Protein AF-Q396L9-F1 (afdb_monomer)

pLDDT: mean 92.44, std 10.92, range [38.22, 98.69]

InterPro domains:
  IPR046294 Protein of unknown function DUF6331 [PF19856] (28-128)

Foldseek 3Di:
DPDDPQPPWQDADPPDTQDQDDPPPAPVVAAEQVVLCVVVVLLQVQQQPQDALVPVQQVSGHNYLVSLCVSCVPPALVRLVVNLVSLVSSLVVLVPDPGQWYDYVRSPDIGRSVSVSVSSVSSSVSSVVSSVVD

Secondary structure (DSSP, 8-state):
--PPTTTTSEEEETTEEE-----TT-GGGPEE-TTTTGGGHHHHHHHB-SS-HHHHGGGGB--SHHHHHHHHTT--HHHHHHHHHHHHHHHHHHHTSS-SEEEETTTTEEEEHHHHHHHHHHHHHHHHHHHHH-

Organism: Burkholderia lata (strain ATCC 17760 / DSM 23089 / LMG 22485 / NCIMB 9086 / R18194 / 383) (NCBI:txid482957)

Solvent-accessible surface area (backbone atoms only — not comparable to full-atom values): 7637 Å² total; per-residue (Å²): 130,89,71,66,82,64,82,74,33,49,60,47,44,100,90,39,68,48,73,51,76,84,73,80,93,40,71,94,59,40,39,79,39,55,80,57,40,57,89,52,40,72,59,57,60,56,27,47,69,76,48,52,26,92,80,46,18,65,72,4,45,47,57,25,64,68,49,47,46,63,61,48,65,87,55,52,63,66,55,44,50,49,51,37,51,48,45,53,50,33,45,52,57,58,65,70,44,92,42,64,26,28,31,30,75,83,43,46,39,75,38,39,40,70,46,50,46,49,52,49,49,49,55,32,54,46,49,52,51,53,52,72,72,110

Sequence (134 aa):
MNGKPHKHDISIGPDRWIEFGDLSGGHAQAAAIDPSLAEVMPLIDVLETHCVAECCGVDAFGFWPDEIEVAVATQDRDALARLVDDLLSVQRSIDALPSEIVVSTRMNHYFRKAVLLELLAHIRTTIDAIRRST

Mean predicted aligned error: 4.16 Å

Nearest PDB structures (foldseek):
  3cir-assembly1_A  TM=3.189E-01  e=2.819E+00  Escherichia coli
  6awf-assembly1_A  TM=2.965E-01  e=2.366E+00  Escherichia coli

Radius of gyration: 14.77 Å; Cα contacts (8 Å, |Δi|>4): 180; chains: 1; bounding box: 36×39×34 Å

Structure (mmCIF, N/CA/C/O backbone):
data_AF-Q396L9-F1
#
_entry.id   AF-Q396L9-F1
#
loop_
_atom_site.group_PDB
_atom_site.id
_atom_site.type_symbol
_atom_site.label_atom_id
_atom_site.label_alt_id
_atom_site.label_comp_id
_atom_site.label_asym_id
_atom_site.label_entity_id
_atom_site.label_seq_id
_atom_site.pdbx_PDB_ins_code
_atom_site.Cartn_x
_atom_site.Cartn_y
_atom_site.Cartn_z
_atom_site.occupancy
_atom_site.B_iso_or_equiv
_atom_site.auth_seq_id
_atom_site.auth_comp_id
_atom_site.auth_asym_id
_atom_site.auth_atom_id
_atom_site.pdbx_PDB_model_num
ATOM 1 N N . MET A 1 1 ? 16.284 -29.174 -0.330 1.00 38.22 1 MET A N 1
ATOM 2 C CA . MET A 1 1 ? 16.258 -27.851 0.325 1.00 38.22 1 MET A CA 1
ATOM 3 C C . MET A 1 1 ? 14.815 -27.592 0.714 1.00 38.22 1 MET A C 1
ATOM 5 O O . MET A 1 1 ? 13.993 -27.465 -0.180 1.00 38.22 1 MET A O 1
ATOM 9 N N . ASN A 1 2 ? 14.489 -27.611 2.008 1.00 44.78 2 ASN A N 1
ATOM 10 C CA . ASN A 1 2 ? 13.151 -27.248 2.481 1.00 44.78 2 ASN A CA 1
ATOM 11 C C . ASN A 1 2 ? 13.048 -25.721 2.424 1.00 44.78 2 ASN A C 1
ATOM 13 O O . ASN A 1 2 ? 13.410 -25.039 3.381 1.00 44.78 2 ASN A O 1
ATOM 17 N N . GLY A 1 3 ? 12.669 -25.183 1.263 1.00 49.56 3 GLY A N 1
ATOM 18 C CA . GLY A 1 3 ? 12.312 -23.774 1.156 1.00 49.56 3 GLY A CA 1
ATOM 19 C C . GLY A 1 3 ? 11.126 -23.518 2.076 1.00 49.56 3 GLY A C 1
ATOM 20 O O . GLY A 1 3 ? 10.150 -24.263 2.026 1.00 49.56 3 GLY A O 1
ATOM 21 N N . LYS A 1 4 ? 11.226 -22.518 2.957 1.00 53.31 4 LYS A N 1
ATOM 22 C CA . LYS A 1 4 ? 10.050 -22.053 3.695 1.00 53.31 4 LYS A CA 1
ATOM 23 C C . LYS A 1 4 ? 8.997 -21.638 2.655 1.00 53.31 4 LYS A C 1
ATOM 25 O O . LYS A 1 4 ? 9.366 -20.875 1.755 1.00 53.31 4 LYS A O 1
ATOM 30 N N . PRO A 1 5 ? 7.749 -22.126 2.742 1.00 61.62 5 PRO A N 1
ATOM 31 C CA . PRO A 1 5 ? 6.675 -21.561 1.938 1.00 61.62 5 PRO A CA 1
ATOM 32 C C . PRO A 1 5 ? 6.622 -20.045 2.195 1.00 61.62 5 PRO A C 1
ATOM 34 O O . PRO A 1 5 ? 6.910 -19.610 3.311 1.00 61.62 5 PRO A O 1
ATOM 37 N N . HIS A 1 6 ? 6.342 -19.256 1.156 1.00 66.50 6 HIS A N 1
ATOM 38 C CA . HIS A 1 6 ? 6.094 -17.809 1.254 1.00 66.50 6 HIS A CA 1
ATOM 39 C C . HIS A 1 6 ? 7.268 -16.912 1.677 1.00 66.50 6 HIS A C 1
ATOM 41 O O . HIS A 1 6 ? 7.057 -15.783 2.098 1.00 66.50 6 HIS A O 1
ATOM 47 N N . LYS A 1 7 ? 8.527 -17.359 1.540 1.00 63.50 7 LYS A N 1
ATOM 48 C CA . LYS A 1 7 ? 9.715 -16.581 1.971 1.00 63.50 7 LYS A CA 1
ATOM 49 C C . LYS A 1 7 ? 9.788 -15.147 1.400 1.00 63.50 7 LYS A C 1
ATOM 51 O O . LYS A 1 7 ? 10.499 -14.323 1.966 1.00 63.50 7 LYS A O 1
ATOM 56 N N . HIS A 1 8 ? 9.119 -14.882 0.283 1.00 73.56 8 HIS A N 1
ATOM 57 C CA . HIS A 1 8 ? 9.139 -13.594 -0.407 1.00 73.56 8 HIS A CA 1
ATOM 58 C C . HIS A 1 8 ? 7.742 -12.997 -0.604 1.00 73.56 8 HIS A C 1
ATOM 60 O O . HIS A 1 8 ? 7.625 -11.985 -1.280 1.00 73.56 8 HIS A O 1
ATOM 66 N N . ASP A 1 9 ? 6.707 -13.629 -0.051 1.00 88.38 9 ASP A N 1
ATOM 67 C CA . ASP A 1 9 ? 5.321 -13.212 -0.246 1.00 88.38 9 ASP A CA 1
ATOM 68 C C . ASP A 1 9 ? 4.903 -12.214 0.834 1.00 88.38 9 ASP A C 1
ATOM 70 O O . ASP A 1 9 ? 5.466 -12.185 1.928 1.00 88.38 9 ASP A O 1
ATOM 74 N N . ILE A 1 10 ? 3.880 -11.414 0.542 1.00 92.25 10 ILE A N 1
ATOM 75 C CA . ILE 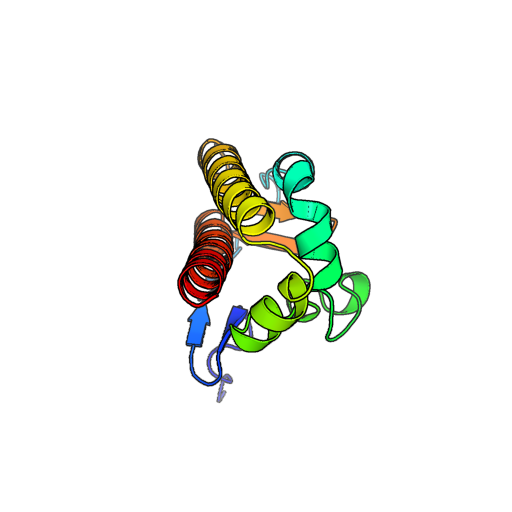A 1 10 ? 3.412 -10.369 1.456 1.00 92.25 10 ILE A CA 1
ATOM 76 C C . ILE A 1 10 ? 2.350 -10.965 2.375 1.00 92.25 10 ILE A C 1
ATOM 78 O O . ILE A 1 10 ? 1.299 -11.409 1.908 1.00 92.25 10 ILE A O 1
ATOM 82 N N . SER A 1 11 ? 2.618 -10.983 3.679 1.00 94.12 11 SER A N 1
ATOM 83 C CA . SER A 1 11 ? 1.664 -11.483 4.668 1.00 94.12 11 SER A CA 1
ATOM 84 C C . SER A 1 11 ? 0.499 -10.507 4.835 1.00 9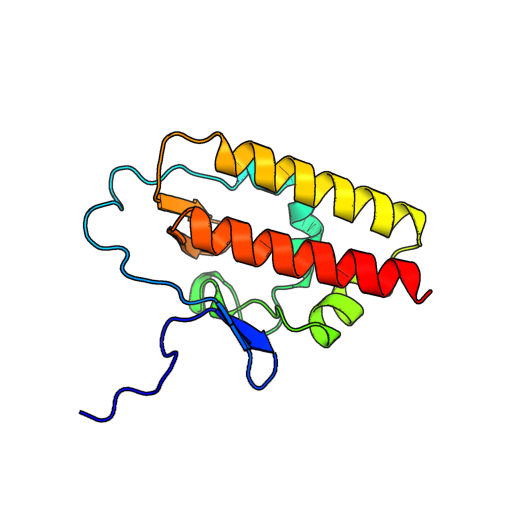4.12 11 SER A C 1
ATOM 86 O O . SER A 1 11 ? 0.705 -9.334 5.129 1.00 94.12 11 SER A O 1
ATOM 88 N N . ILE A 1 12 ? -0.730 -10.998 4.677 1.00 96.00 12 ILE A N 1
ATOM 89 C CA . ILE A 1 12 ? -1.970 -10.210 4.822 1.00 96.00 12 ILE A CA 1
ATOM 90 C C . ILE A 1 12 ? -2.941 -10.840 5.839 1.00 96.00 12 ILE A C 1
ATOM 92 O O . ILE A 1 12 ? -4.143 -10.560 5.846 1.00 96.00 12 ILE A O 1
ATOM 96 N N . GLY A 1 13 ? -2.429 -11.760 6.654 1.00 93.81 13 GLY A N 1
ATOM 97 C CA . GLY A 1 13 ? -3.134 -12.472 7.712 1.00 93.81 13 GLY A CA 1
ATOM 98 C C . GLY A 1 13 ? -2.366 -13.726 8.153 1.00 93.81 13 GLY A C 1
ATOM 99 O O . GLY A 1 13 ? -1.392 -14.108 7.503 1.00 93.81 13 GLY A O 1
ATOM 100 N N . PRO A 1 14 ? -2.834 -14.423 9.205 1.00 88.50 14 PRO A N 1
ATOM 101 C CA . PRO A 1 14 ? -2.120 -15.560 9.799 1.00 88.50 14 PRO A CA 1
ATOM 102 C C . PRO A 1 14 ? -1.850 -16.701 8.808 1.00 88.50 14 PRO A C 1
ATOM 104 O O . PRO A 1 14 ? -0.786 -17.311 8.850 1.00 88.50 14 PRO A O 1
ATOM 107 N N . ASP A 1 15 ? -2.780 -16.932 7.878 1.00 90.25 15 ASP A N 1
ATOM 108 C CA . ASP A 1 15 ? -2.695 -17.978 6.851 1.00 90.25 15 ASP A CA 1
ATOM 109 C C . ASP A 1 15 ? -2.934 -17.419 5.433 1.00 90.25 15 ASP A C 1
ATOM 111 O O . ASP A 1 15 ? -3.360 -18.143 4.531 1.00 90.25 15 ASP A O 1
ATOM 115 N N . ARG A 1 16 ? -2.728 -16.109 5.224 1.00 92.50 16 ARG A N 1
ATOM 116 C CA . ARG A 1 16 ? -2.991 -15.439 3.940 1.00 92.50 16 ARG A CA 1
ATOM 117 C C . ARG A 1 16 ? -1.772 -14.664 3.458 1.00 92.50 16 ARG A C 1
ATOM 119 O O . ARG A 1 16 ? -1.197 -13.874 4.203 1.00 92.50 16 ARG A O 1
ATOM 126 N N . TRP A 1 17 ? -1.447 -14.856 2.185 1.00 93.62 17 TRP A N 1
ATOM 127 C CA . TRP A 1 17 ? -0.267 -14.295 1.539 1.00 93.62 17 TRP A CA 1
ATOM 128 C C . TRP A 1 17 ? -0.618 -13.808 0.134 1.00 93.62 17 TRP A C 1
ATOM 130 O O . TRP A 1 17 ? -1.433 -14.439 -0.540 1.00 93.62 17 TRP A O 1
ATOM 140 N N . ILE A 1 18 ? 0.002 -12.711 -0.298 1.00 93.56 18 ILE A N 1
ATOM 141 C CA . ILE A 1 18 ? 0.026 -12.292 -1.703 1.00 93.56 18 ILE A CA 1
ATOM 142 C C . ILE A 1 18 ? 1.330 -12.798 -2.305 1.00 93.56 18 ILE A C 1
ATOM 144 O O . ILE A 1 18 ? 2.413 -12.392 -1.875 1.00 93.56 18 ILE A O 1
ATOM 148 N N . GLU A 1 19 ? 1.220 -13.684 -3.293 1.00 90.00 19 GLU A N 1
ATOM 149 C CA . GLU A 1 19 ? 2.381 -14.272 -3.955 1.00 90.00 19 GLU A CA 1
ATOM 150 C C . GLU A 1 19 ? 3.135 -13.227 -4.770 1.00 90.00 19 GLU A C 1
ATOM 152 O O . GLU A 1 19 ? 2.600 -12.596 -5.680 1.00 90.00 19 GLU A O 1
ATOM 157 N N . PHE A 1 20 ? 4.416 -13.066 -4.469 1.00 80.81 20 PHE A N 1
ATOM 158 C CA . PHE A 1 20 ? 5.209 -11.981 -5.032 1.00 80.81 20 PHE A CA 1
ATOM 159 C C . PHE A 1 20 ? 5.662 -12.252 -6.477 1.00 80.81 20 PHE A C 1
ATOM 161 O O . PHE A 1 20 ? 5.836 -11.343 -7.297 1.00 80.81 20 PHE A O 1
ATOM 168 N N . GLY A 1 21 ? 5.806 -13.535 -6.816 1.00 77.88 21 GLY A N 1
ATOM 169 C CA . GLY A 1 21 ? 6.291 -13.987 -8.115 1.00 77.88 21 GLY A CA 1
ATOM 170 C C . GLY A 1 21 ? 7.754 -13.609 -8.390 1.00 77.88 21 GLY A C 1
ATOM 171 O O . GLY A 1 21 ? 8.485 -13.130 -7.529 1.00 77.88 21 GLY A O 1
ATOM 172 N N . ASP A 1 22 ? 8.208 -13.865 -9.617 1.00 79.19 22 ASP A N 1
ATOM 173 C CA . ASP A 1 22 ? 9.600 -13.639 -10.029 1.00 79.19 22 ASP A CA 1
ATOM 174 C C . ASP A 1 22 ? 9.824 -12.228 -10.614 1.00 79.19 22 ASP A C 1
ATOM 176 O O . ASP A 1 22 ? 9.220 -11.853 -11.616 1.00 79.19 22 ASP A O 1
ATOM 180 N N . LEU A 1 23 ? 10.735 -11.433 -10.055 1.00 80.94 23 LEU A N 1
ATOM 181 C CA . LEU A 1 23 ? 11.078 -10.110 -10.605 1.00 80.94 23 LEU A CA 1
ATOM 182 C C . LEU A 1 23 ? 12.131 -10.149 -11.733 1.00 80.94 23 LEU A C 1
ATOM 184 O O . LEU A 1 23 ? 12.589 -9.095 -12.188 1.00 80.94 23 LEU A O 1
ATOM 188 N N . SER A 1 24 ? 12.565 -11.330 -12.180 1.00 75.94 24 SER A N 1
ATOM 189 C CA . SER A 1 24 ? 13.646 -11.458 -13.160 1.00 75.94 24 SER A CA 1
ATOM 190 C C . SER A 1 24 ? 13.403 -10.650 -14.449 1.00 75.94 24 SER A C 1
ATOM 192 O O . SER A 1 24 ? 12.325 -10.637 -15.038 1.00 75.94 24 SER A O 1
ATOM 194 N N . GLY A 1 25 ? 14.440 -9.923 -14.883 1.00 68.81 25 GLY A N 1
ATOM 195 C CA . GLY A 1 25 ? 14.497 -9.267 -16.197 1.00 68.81 25 GLY A CA 1
ATOM 196 C C . GLY A 1 25 ? 13.812 -7.900 -16.362 1.00 68.81 25 GLY A C 1
ATOM 197 O O . GLY A 1 25 ? 14.071 -7.257 -17.376 1.00 68.81 25 GLY A O 1
ATOM 198 N N . GLY A 1 26 ? 13.006 -7.408 -15.410 1.00 76.31 26 GLY A N 1
ATOM 199 C CA . GLY A 1 26 ? 12.229 -6.164 -15.605 1.00 76.31 26 GLY A CA 1
ATOM 200 C C . GLY A 1 26 ? 12.693 -4.916 -14.834 1.00 76.31 26 GLY A C 1
ATOM 201 O O . GLY A 1 26 ? 12.161 -3.833 -15.062 1.00 76.31 26 GLY A O 1
ATOM 202 N N . HIS A 1 27 ? 13.690 -5.025 -13.949 1.00 81.19 27 HIS A N 1
ATOM 203 C CA . HIS A 1 27 ? 14.093 -3.927 -13.049 1.00 81.19 27 HIS A CA 1
ATOM 204 C C . HIS A 1 27 ? 14.501 -2.634 -13.776 1.00 81.19 27 HIS A C 1
ATOM 206 O O . HIS A 1 27 ? 14.168 -1.543 -13.325 1.00 81.19 27 HIS A O 1
ATOM 212 N N . ALA A 1 28 ? 15.179 -2.737 -14.925 1.00 82.75 28 ALA A N 1
ATOM 213 C CA . ALA A 1 28 ? 15.624 -1.571 -15.696 1.00 82.75 28 ALA A CA 1
ATOM 214 C C . ALA A 1 28 ? 14.469 -0.755 -16.311 1.00 82.75 28 ALA A C 1
ATOM 216 O O . ALA A 1 28 ? 14.683 0.374 -16.744 1.00 82.75 28 ALA A O 1
ATOM 217 N N . GLN A 1 29 ? 13.263 -1.327 -16.371 1.00 86.75 29 GLN A N 1
ATOM 218 C CA . GLN A 1 29 ? 12.060 -0.697 -16.919 1.00 86.75 29 GLN A CA 1
ATOM 219 C C . GLN A 1 29 ? 11.017 -0.413 -15.829 1.00 86.75 29 GLN A C 1
ATOM 221 O O . GLN A 1 29 ? 9.866 -0.113 -16.147 1.00 86.75 29 GLN A O 1
ATOM 226 N N . ALA A 1 30 ? 11.389 -0.529 -14.551 1.00 94.19 30 ALA A N 1
ATOM 227 C CA . ALA A 1 30 ? 10.460 -0.311 -13.456 1.00 94.19 30 ALA A CA 1
ATOM 228 C C . ALA A 1 30 ? 9.944 1.137 -13.451 1.00 94.19 30 ALA A C 1
ATOM 230 O O . ALA A 1 30 ? 10.728 2.086 -13.514 1.00 94.19 30 ALA A O 1
ATOM 231 N N . ALA A 1 31 ? 8.627 1.310 -13.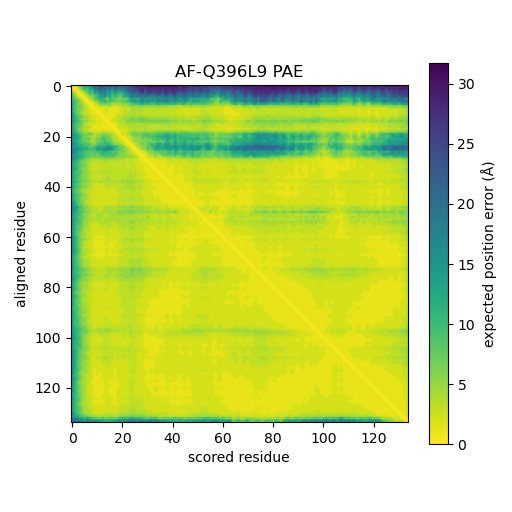363 1.00 96.56 31 ALA A N 1
ATOM 232 C CA . ALA A 1 31 ? 8.023 2.631 -13.239 1.00 96.56 31 ALA A CA 1
ATOM 233 C C . ALA A 1 31 ? 7.994 3.077 -11.769 1.00 96.56 31 ALA A C 1
ATOM 235 O O . ALA A 1 31 ? 7.550 2.331 -10.897 1.00 96.56 31 ALA A O 1
ATOM 236 N N . ALA A 1 32 ? 8.454 4.296 -11.487 1.00 97.25 32 ALA A N 1
ATOM 237 C CA . ALA A 1 32 ? 8.364 4.874 -10.150 1.00 97.25 32 ALA A CA 1
ATOM 238 C C . ALA A 1 32 ? 6.909 5.243 -9.822 1.00 97.25 32 ALA A C 1
ATOM 240 O O . ALA A 1 32 ? 6.247 5.906 -10.621 1.00 97.25 32 ALA A O 1
ATOM 241 N N . ILE A 1 33 ? 6.430 4.832 -8.648 1.00 97.69 33 ILE A N 1
ATOM 242 C CA . ILE A 1 33 ? 5.017 4.979 -8.251 1.00 97.69 33 ILE A CA 1
ATOM 243 C C . ILE A 1 33 ? 4.787 5.878 -7.040 1.00 97.69 33 ILE A C 1
ATOM 245 O O . ILE A 1 33 ? 3.638 6.193 -6.757 1.00 97.69 33 ILE A O 1
ATOM 249 N N . ASP A 1 34 ? 5.833 6.343 -6.352 1.00 97.56 34 ASP A N 1
ATOM 250 C CA . ASP A 1 34 ? 5.665 7.235 -5.194 1.00 97.56 34 ASP A CA 1
ATOM 251 C C . ASP A 1 34 ? 4.795 8.475 -5.493 1.00 97.56 34 ASP A C 1
ATOM 253 O O . ASP A 1 34 ? 3.972 8.823 -4.646 1.00 97.56 34 ASP A O 1
ATOM 257 N N . PRO A 1 35 ? 4.861 9.106 -6.691 1.00 96.69 35 PRO A N 1
ATOM 258 C CA . PRO A 1 35 ? 3.932 10.181 -7.043 1.00 96.69 35 PRO A CA 1
ATOM 259 C C . PRO A 1 35 ? 2.463 9.738 -7.085 1.00 96.69 35 PRO A C 1
ATOM 261 O O . PRO A 1 35 ? 1.589 10.499 -6.682 1.00 96.69 35 PRO A O 1
ATOM 264 N N . SER A 1 36 ? 2.184 8.514 -7.543 1.00 97.25 36 SER A N 1
ATOM 265 C CA . SER A 1 36 ? 0.830 7.947 -7.553 1.00 97.25 36 SER A CA 1
ATOM 266 C C . SER A 1 36 ? 0.338 7.606 -6.148 1.00 97.25 36 SER A C 1
ATOM 268 O O . SER A 1 36 ? -0.864 7.576 -5.934 1.00 97.25 36 SER A O 1
ATOM 270 N N . LEU A 1 37 ? 1.239 7.362 -5.192 1.00 97.19 37 LEU A N 1
ATOM 271 C CA . LEU A 1 37 ? 0.899 7.048 -3.801 1.00 97.19 37 LEU A CA 1
ATOM 272 C C . LEU A 1 37 ? 0.657 8.298 -2.939 1.00 97.19 37 LEU A C 1
ATOM 274 O O . LEU A 1 37 ? 0.274 8.160 -1.782 1.00 97.19 37 LEU A O 1
ATOM 278 N N . ALA A 1 38 ? 0.878 9.507 -3.465 1.00 96.00 38 ALA A N 1
ATOM 279 C CA . ALA A 1 38 ? 0.911 10.739 -2.673 1.00 96.00 38 ALA A CA 1
ATOM 280 C C . ALA A 1 38 ? -0.345 10.965 -1.810 1.00 96.00 38 ALA A C 1
ATOM 282 O O . ALA A 1 38 ? -0.225 11.362 -0.653 1.00 96.00 38 ALA A O 1
ATOM 283 N N . GLU A 1 39 ? -1.532 10.675 -2.346 1.00 94.19 39 GLU A N 1
ATOM 284 C CA . GLU A 1 39 ? -2.815 10.872 -1.649 1.00 94.19 39 GLU A CA 1
ATOM 285 C C . GLU A 1 39 ? -3.023 9.878 -0.495 1.00 94.19 39 GLU A C 1
ATOM 287 O O . GLU A 1 39 ? -3.670 10.205 0.496 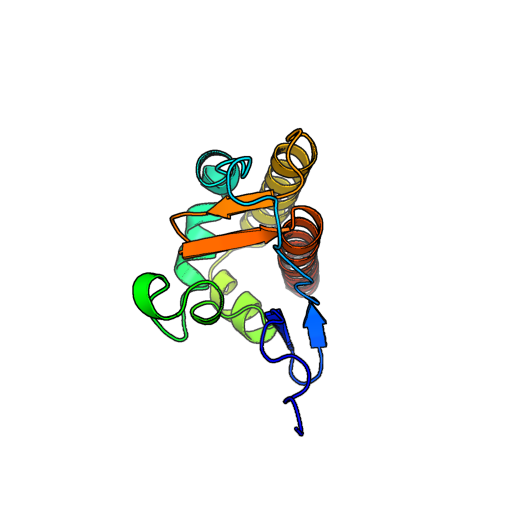1.00 94.19 39 GLU A O 1
ATOM 292 N N . VAL A 1 40 ? -2.415 8.691 -0.577 1.00 97.62 40 VAL A N 1
ATOM 293 C CA . VAL A 1 40 ? -2.526 7.628 0.437 1.00 97.62 40 VAL A CA 1
ATOM 294 C C . VAL A 1 40 ? -1.259 7.483 1.285 1.00 97.62 40 VAL A C 1
ATOM 296 O O . VAL A 1 40 ? -1.186 6.604 2.142 1.00 97.62 40 VAL A O 1
ATOM 299 N N . MET A 1 41 ? -0.264 8.352 1.089 1.00 97.19 41 MET A N 1
ATOM 300 C CA . MET A 1 41 ? 1.015 8.288 1.798 1.00 97.19 41 MET A CA 1
ATOM 301 C C . MET A 1 41 ? 0.869 8.344 3.328 1.00 97.19 41 MET A C 1
ATOM 303 O O . MET A 1 41 ? 1.520 7.543 3.993 1.00 97.19 41 MET A O 1
ATOM 307 N N . PRO A 1 42 ? -0.024 9.174 3.911 1.00 97.50 42 PRO A N 1
ATOM 308 C CA . PRO A 1 42 ? -0.230 9.169 5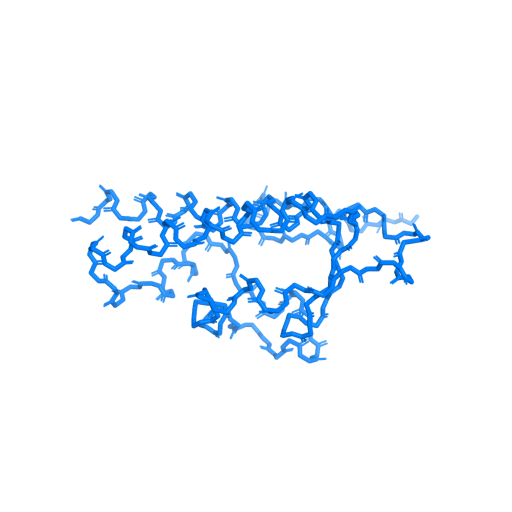.359 1.00 97.50 42 PRO A CA 1
ATOM 309 C C . PRO A 1 42 ? -0.684 7.812 5.909 1.00 97.50 42 PRO A C 1
ATOM 311 O O . PRO A 1 42 ? -0.304 7.447 7.016 1.00 97.50 42 PRO A O 1
ATOM 314 N N . LEU A 1 43 ? -1.471 7.044 5.144 1.00 98.12 43 LEU A N 1
ATOM 315 C CA . LEU A 1 43 ? -1.836 5.679 5.526 1.00 98.12 43 LEU A CA 1
ATOM 316 C C . LEU A 1 43 ? -0.610 4.763 5.471 1.00 98.12 43 LEU A C 1
ATOM 318 O O . LEU A 1 43 ? -0.366 4.024 6.418 1.00 98.12 43 LEU A O 1
ATOM 322 N N . ILE A 1 44 ? 0.165 4.824 4.383 1.00 97.50 44 ILE A N 1
ATOM 323 C CA . ILE A 1 44 ? 1.387 4.020 4.217 1.00 97.50 44 ILE A CA 1
ATOM 324 C C . ILE A 1 44 ? 2.359 4.272 5.375 1.00 97.50 44 ILE A C 1
ATOM 326 O O . ILE A 1 44 ? 2.919 3.320 5.912 1.00 97.50 44 ILE A O 1
ATOM 330 N N . ASP A 1 45 ? 2.509 5.527 5.802 1.00 97.19 45 ASP A N 1
ATOM 331 C CA . ASP A 1 45 ? 3.373 5.901 6.923 1.00 97.19 45 ASP A CA 1
ATOM 332 C C . ASP A 1 45 ? 2.935 5.274 8.248 1.00 97.19 45 ASP A C 1
ATOM 334 O O . ASP A 1 45 ? 3.776 4.813 9.015 1.00 97.19 45 ASP A O 1
ATOM 338 N N . VAL A 1 46 ? 1.628 5.219 8.517 1.00 97.50 46 VAL A N 1
ATOM 339 C CA . VAL A 1 46 ? 1.101 4.608 9.748 1.00 97.50 46 VAL A CA 1
ATOM 340 C C . VAL A 1 46 ? 1.198 3.080 9.714 1.00 97.50 46 VAL A C 1
ATOM 342 O O . VAL A 1 46 ? 1.326 2.460 10.768 1.00 97.50 46 VAL A O 1
ATOM 345 N N . LEU A 1 47 ? 1.169 2.467 8.527 1.00 98.00 47 LEU A N 1
ATOM 346 C CA . LEU A 1 47 ? 1.309 1.016 8.373 1.00 98.00 47 LEU A CA 1
ATOM 347 C C . LEU A 1 47 ? 2.753 0.527 8.571 1.00 98.00 47 LEU A C 1
ATOM 349 O O . LEU A 1 47 ? 2.949 -0.670 8.729 1.00 98.00 47 LEU A O 1
ATOM 353 N N . GLU A 1 48 ? 3.766 1.398 8.595 1.00 97.81 48 GLU A N 1
ATOM 354 C CA . GLU A 1 48 ? 5.154 1.021 8.903 1.00 97.81 48 GLU A CA 1
ATOM 355 C C . GLU A 1 48 ? 5.343 0.779 10.414 1.00 97.81 48 GLU A C 1
ATOM 357 O O . GLU A 1 48 ? 5.729 1.670 11.173 1.00 97.81 48 GLU A O 1
ATOM 362 N N . THR A 1 49 ? 5.036 -0.436 10.872 1.00 95.06 49 THR A N 1
ATOM 363 C CA . THR A 1 49 ? 4.921 -0.770 12.304 1.00 95.06 49 THR A CA 1
ATOM 364 C C . THR A 1 49 ? 5.960 -1.773 12.807 1.00 95.06 49 THR A C 1
ATOM 366 O O . THR A 1 49 ? 6.229 -1.824 14.009 1.00 95.06 49 THR A O 1
ATOM 369 N N . HIS A 1 50 ? 6.555 -2.583 11.929 1.00 91.75 50 HIS A N 1
ATOM 370 C CA . HIS A 1 50 ? 7.397 -3.717 12.335 1.00 91.75 50 HIS A CA 1
ATOM 371 C C . HIS A 1 50 ? 8.894 -3.410 12.351 1.00 91.75 50 HIS A C 1
ATOM 373 O O . HIS A 1 50 ? 9.662 -4.039 13.082 1.00 91.75 50 HIS A O 1
ATOM 379 N N . CYS A 1 51 ? 9.324 -2.481 11.505 1.00 93.69 51 CYS A N 1
ATOM 380 C CA . CYS A 1 51 ? 10.719 -2.136 11.249 1.00 93.69 51 CYS A CA 1
ATOM 381 C C . CYS A 1 51 ? 10.757 -0.755 10.572 1.00 93.69 51 CYS A C 1
ATOM 383 O O . CYS A 1 51 ? 9.736 -0.083 10.489 1.00 93.69 51 CYS A O 1
ATOM 385 N N . VAL A 1 52 ? 11.921 -0.346 10.064 1.00 93.31 52 VAL A N 1
ATOM 386 C CA . VAL A 1 52 ? 12.015 0.735 9.077 1.00 93.31 52 VAL A CA 1
ATOM 387 C C . VAL A 1 52 ? 12.133 0.153 7.667 1.00 93.31 52 VAL A C 1
ATOM 389 O O . VAL A 1 52 ? 12.899 -0.792 7.450 1.00 93.31 52 VAL A O 1
ATOM 392 N N . ALA A 1 53 ? 11.421 0.714 6.692 1.00 94.19 53 ALA A N 1
ATOM 393 C CA . ALA A 1 53 ? 11.390 0.268 5.300 1.00 94.19 53 ALA A CA 1
ATOM 394 C C . ALA A 1 53 ? 12.784 0.308 4.658 1.00 94.19 53 ALA A C 1
ATOM 396 O O . ALA A 1 53 ? 13.130 -0.554 3.855 1.00 94.19 53 ALA A O 1
ATOM 397 N N . GLU A 1 54 ? 13.647 1.236 5.071 1.00 93.38 54 GLU A N 1
ATOM 398 C CA . GLU A 1 54 ? 15.052 1.265 4.640 1.00 93.38 54 GLU A CA 1
ATOM 399 C C . GLU A 1 54 ? 15.792 -0.052 4.955 1.00 93.38 54 GLU A C 1
ATOM 401 O O . GLU A 1 54 ? 16.631 -0.498 4.175 1.00 93.38 54 GLU A O 1
ATOM 406 N N . CYS A 1 55 ? 15.447 -0.707 6.069 1.00 94.12 55 CYS A N 1
ATOM 407 C CA . CYS A 1 55 ? 16.062 -1.955 6.518 1.00 94.12 55 CYS A CA 1
ATOM 408 C C . CYS A 1 55 ? 15.305 -3.194 6.018 1.00 94.12 55 CYS A C 1
ATOM 410 O O . CYS A 1 55 ? 15.922 -4.149 5.546 1.00 94.12 55 CYS A O 1
ATOM 412 N N . CYS A 1 56 ? 13.974 -3.178 6.126 1.00 92.88 56 CYS A N 1
ATOM 413 C CA . CYS A 1 56 ? 13.132 -4.359 5.925 1.00 92.88 56 CYS A CA 1
ATOM 414 C C . CYS A 1 56 ? 12.275 -4.305 4.645 1.00 92.88 56 CYS A C 1
ATOM 416 O O . CYS A 1 56 ? 11.586 -5.268 4.326 1.00 92.88 56 CYS A O 1
ATOM 418 N N . GLY A 1 57 ? 12.315 -3.210 3.883 1.00 94.00 57 GLY A N 1
ATOM 419 C CA . GLY A 1 57 ? 11.496 -3.040 2.683 1.00 94.00 57 GLY A CA 1
ATOM 420 C C . GLY A 1 57 ? 10.005 -3.156 2.987 1.00 94.00 57 GLY A C 1
ATOM 421 O O . GLY A 1 57 ? 9.519 -2.620 3.983 1.00 94.00 57 GLY A O 1
ATOM 422 N N . VAL A 1 58 ? 9.292 -3.910 2.148 1.00 93.31 58 VAL A N 1
ATOM 423 C CA . VAL A 1 58 ? 7.859 -4.190 2.318 1.00 93.31 58 VAL A CA 1
ATOM 424 C C . VAL A 1 58 ? 7.539 -4.948 3.616 1.00 93.31 58 VAL A C 1
ATOM 426 O O . VAL A 1 58 ? 6.450 -4.775 4.153 1.00 93.31 58 VAL A O 1
ATOM 429 N N . ASP A 1 59 ? 8.491 -5.701 4.180 1.00 92.69 59 ASP A N 1
ATOM 430 C CA . ASP A 1 59 ? 8.300 -6.438 5.440 1.00 92.69 59 ASP A CA 1
ATOM 431 C C . ASP A 1 59 ? 8.268 -5.511 6.674 1.00 92.69 59 ASP A C 1
ATOM 433 O O . ASP A 1 59 ? 8.006 -5.960 7.789 1.00 92.69 59 ASP A O 1
ATOM 437 N N . ALA A 1 60 ? 8.552 -4.211 6.509 1.00 95.94 60 ALA A N 1
ATOM 438 C CA . ALA A 1 60 ? 8.403 -3.224 7.579 1.00 95.94 60 ALA A CA 1
ATOM 439 C C . ALA A 1 60 ? 6.938 -2.868 7.880 1.00 95.94 60 ALA A C 1
ATOM 441 O O . ALA A 1 60 ? 6.665 -2.282 8.930 1.00 95.94 60 ALA A O 1
ATOM 442 N N . PHE A 1 61 ? 6.020 -3.192 6.968 1.00 97.44 61 PHE A N 1
ATOM 443 C CA . PHE A 1 61 ? 4.641 -2.728 7.005 1.00 97.44 61 PHE A CA 1
ATOM 444 C C . PHE A 1 61 ? 3.680 -3.822 7.483 1.00 97.44 61 PHE A C 1
ATOM 446 O O . PHE A 1 61 ? 3.780 -4.972 7.055 1.00 97.44 61 PHE A O 1
ATOM 453 N N . GLY A 1 62 ? 2.729 -3.444 8.335 1.00 97.12 62 GLY A N 1
ATOM 454 C CA . GLY A 1 62 ? 1.638 -4.300 8.785 1.00 97.12 62 GLY A CA 1
ATOM 455 C C . GLY A 1 62 ? 0.460 -4.232 7.819 1.00 97.12 62 GLY A C 1
ATOM 456 O O . GLY A 1 62 ? -0.159 -3.182 7.655 1.00 97.12 62 GLY A O 1
ATOM 457 N N . PHE A 1 63 ? 0.147 -5.342 7.151 1.00 97.75 63 PHE A N 1
ATOM 458 C CA . PHE A 1 63 ? -0.964 -5.427 6.192 1.00 97.75 63 PHE A CA 1
ATOM 459 C C . PHE A 1 63 ? -2.098 -6.330 6.669 1.00 97.75 63 PHE A C 1
ATOM 461 O O . PHE A 1 63 ? -3.005 -6.652 5.893 1.00 97.75 63 PHE A O 1
ATOM 468 N N . TRP A 1 64 ? -2.070 -6.779 7.921 1.00 98.06 64 TRP A N 1
ATOM 469 C CA . TRP A 1 64 ? -3.139 -7.612 8.447 1.00 98.06 64 TRP A CA 1
ATOM 470 C C . TRP A 1 64 ? -4.376 -6.763 8.775 1.00 98.06 64 TRP A C 1
ATOM 472 O O . TRP A 1 64 ? -4.258 -5.562 9.023 1.00 98.06 64 TRP A O 1
ATOM 482 N N . PRO A 1 65 ? -5.590 -7.343 8.752 1.00 98.06 65 PRO A N 1
ATOM 483 C CA . PRO A 1 65 ? -6.807 -6.571 8.977 1.00 98.06 65 PRO A CA 1
ATOM 484 C C . PRO A 1 65 ? -6.861 -5.815 10.308 1.00 98.06 65 PRO A C 1
ATOM 486 O O . PRO A 1 65 ? -7.333 -4.684 10.331 1.00 98.06 65 PRO A O 1
ATOM 489 N N . ASP A 1 66 ? -6.364 -6.414 11.387 1.00 97.88 66 ASP A N 1
ATOM 490 C CA . ASP A 1 66 ? -6.282 -5.808 12.719 1.00 97.88 66 ASP A CA 1
ATOM 491 C C . ASP A 1 66 ? -5.265 -4.660 12.774 1.00 97.88 66 ASP A C 1
ATOM 493 O O . ASP A 1 66 ? -5.510 -3.635 13.407 1.00 97.88 66 ASP A O 1
ATOM 497 N N . GLU A 1 67 ? -4.155 -4.777 12.052 1.00 98.12 67 GLU A N 1
ATOM 498 C CA . GLU A 1 67 ? -3.158 -3.707 11.942 1.00 98.12 67 GLU A CA 1
ATOM 499 C C . GLU A 1 67 ? -3.683 -2.525 11.125 1.00 98.12 67 GLU A C 1
ATOM 501 O O . GLU A 1 67 ? -3.516 -1.368 11.515 1.00 98.12 67 GLU A O 1
ATOM 506 N N . ILE A 1 68 ? -4.387 -2.814 10.027 1.00 98.44 68 ILE A N 1
ATOM 507 C CA . ILE A 1 68 ? -5.077 -1.804 9.220 1.00 98.44 68 ILE A CA 1
ATOM 508 C C . ILE A 1 68 ? -6.171 -1.123 10.050 1.00 98.44 68 ILE A C 1
ATOM 510 O O . ILE A 1 68 ? -6.314 0.096 9.980 1.00 98.44 68 ILE A O 1
ATOM 514 N N . GLU A 1 69 ? -6.923 -1.877 10.856 1.00 98.06 69 GLU A N 1
ATOM 515 C CA . GLU A 1 69 ? -7.929 -1.331 11.770 1.00 98.06 69 GLU A CA 1
ATOM 516 C C . GLU A 1 69 ? -7.307 -0.360 12.775 1.00 98.06 69 GLU A C 1
ATOM 518 O O . GLU A 1 69 ? -7.791 0.764 12.915 1.00 98.06 69 GLU A O 1
ATOM 523 N N . VAL A 1 70 ? -6.191 -0.738 13.406 1.00 97.94 70 VAL A N 1
ATOM 524 C CA . VAL A 1 70 ? -5.438 0.149 14.307 1.00 97.94 70 VAL A CA 1
ATOM 525 C C . VAL A 1 70 ? -4.957 1.405 13.575 1.00 97.94 70 VAL A C 1
ATOM 527 O O . VAL A 1 70 ? -5.101 2.508 14.109 1.00 97.94 70 VAL A O 1
ATOM 530 N N . ALA A 1 71 ? -4.444 1.266 12.349 1.00 98.00 71 ALA A N 1
ATOM 531 C CA . ALA A 1 71 ? -3.938 2.386 11.556 1.00 98.00 71 ALA A CA 1
ATOM 532 C C . ALA A 1 71 ? -5.016 3.435 11.238 1.00 98.00 71 ALA A C 1
ATOM 534 O O . ALA A 1 71 ? -4.718 4.629 11.155 1.00 98.00 71 ALA A O 1
ATOM 535 N N . VAL A 1 72 ? -6.275 3.013 11.092 1.00 98.00 72 VAL A N 1
ATOM 536 C CA . VAL A 1 72 ? -7.395 3.903 10.750 1.00 98.00 72 VAL A CA 1
ATOM 537 C C . VAL A 1 72 ? -8.355 4.173 11.913 1.00 98.00 72 VAL A C 1
ATOM 539 O O . VAL A 1 72 ? -9.356 4.860 11.722 1.00 98.00 72 VAL A O 1
ATOM 542 N N . ALA A 1 73 ? -8.052 3.705 13.128 1.00 96.56 73 ALA A N 1
ATOM 543 C CA . ALA A 1 73 ? -8.963 3.736 14.280 1.00 96.56 73 ALA A CA 1
ATOM 544 C C . ALA A 1 73 ? -9.432 5.144 14.699 1.00 96.56 73 ALA A C 1
ATOM 546 O O . ALA A 1 73 ? -10.464 5.291 15.351 1.00 96.56 73 ALA A O 1
ATOM 547 N N . THR A 1 74 ? -8.675 6.189 14.3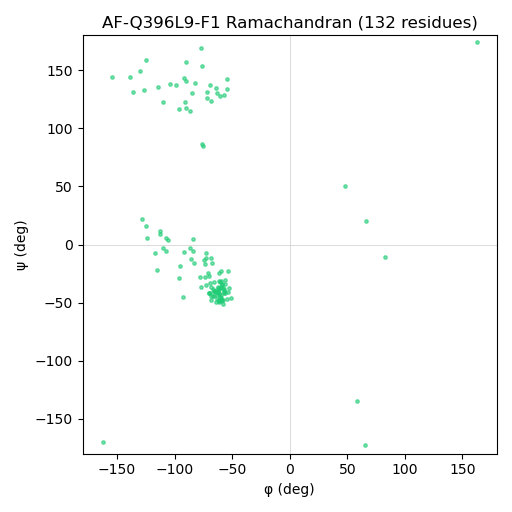51 1.00 95.19 74 THR A N 1
ATOM 548 C CA . THR A 1 74 ? -9.005 7.590 14.669 1.00 95.19 74 THR A CA 1
ATOM 549 C C . THR A 1 74 ? -9.806 8.296 13.574 1.00 95.19 74 THR A C 1
ATOM 551 O O . THR A 1 74 ? -10.229 9.435 13.771 1.00 95.19 74 THR A O 1
ATOM 554 N N . GLN A 1 75 ? -10.000 7.651 12.422 1.00 96.69 75 GLN A N 1
ATOM 555 C CA . GLN A 1 75 ? -10.701 8.225 11.279 1.00 96.69 75 GLN A CA 1
ATOM 556 C C . GLN A 1 75 ? -12.215 8.077 11.443 1.00 96.69 75 GLN A C 1
ATOM 558 O O . GLN A 1 75 ? -12.718 7.030 11.852 1.00 96.69 75 GLN A O 1
ATOM 563 N N . ASP A 1 76 ? -12.959 9.120 11.079 1.00 97.12 76 ASP A N 1
ATOM 564 C CA . ASP A 1 76 ? -14.412 9.029 10.974 1.00 97.12 76 ASP A CA 1
ATOM 565 C C . ASP A 1 76 ? -14.848 8.312 9.684 1.00 97.12 76 ASP A C 1
ATOM 567 O O . ASP A 1 76 ? -14.067 8.061 8.762 1.00 97.12 76 ASP A O 1
ATOM 571 N N . ARG A 1 77 ? -16.137 7.981 9.603 1.00 96.62 77 ARG A N 1
ATOM 572 C CA . ARG A 1 77 ? -16.703 7.221 8.483 1.00 96.62 77 ARG A CA 1
ATOM 573 C C . ARG A 1 77 ? -16.545 7.915 7.123 1.00 96.62 77 ARG A C 1
ATOM 575 O O . ARG A 1 77 ? -16.394 7.221 6.115 1.00 96.62 77 ARG A O 1
ATOM 582 N N . ASP A 1 78 ? -16.574 9.245 7.084 1.00 97.56 78 ASP A N 1
ATOM 583 C CA . ASP A 1 78 ? -16.426 10.014 5.846 1.00 97.56 78 ASP A CA 1
ATOM 584 C C . ASP A 1 78 ? -14.960 10.058 5.401 1.00 97.56 78 ASP A C 1
ATOM 586 O O . ASP A 1 78 ? -14.671 9.970 4.207 1.00 97.56 78 ASP A O 1
ATOM 590 N N . ALA A 1 79 ? -14.022 10.148 6.347 1.00 97.75 79 ALA A N 1
ATOM 591 C CA . ALA A 1 79 ? -12.593 10.022 6.089 1.00 97.75 79 ALA A CA 1
ATOM 592 C C . ALA A 1 79 ? -12.240 8.627 5.560 1.00 97.75 79 ALA A C 1
ATOM 594 O O . ALA A 1 79 ? -11.546 8.523 4.551 1.00 97.75 79 ALA A O 1
ATOM 595 N N . LEU A 1 80 ? -12.798 7.565 6.153 1.00 98.31 80 LEU A N 1
ATOM 596 C CA . LEU A 1 80 ? -12.642 6.200 5.641 1.00 98.31 80 LEU A CA 1
ATOM 597 C C . LEU A 1 80 ? -13.227 6.042 4.229 1.00 98.31 80 LEU A C 1
ATOM 599 O O . LEU A 1 80 ? -12.650 5.340 3.404 1.00 98.31 80 LEU A O 1
ATOM 603 N N . ALA A 1 81 ? -14.365 6.683 3.932 1.00 98.31 81 ALA A N 1
ATOM 604 C CA . ALA A 1 81 ? -14.953 6.649 2.592 1.00 98.31 81 ALA A CA 1
ATOM 605 C C . ALA A 1 81 ? -14.030 7.301 1.551 1.00 98.31 81 ALA A C 1
ATOM 607 O O . ALA A 1 81 ? -13.769 6.694 0.515 1.00 98.31 81 ALA A O 1
ATOM 608 N N . ARG A 1 82 ? -13.486 8.487 1.857 1.00 98.38 82 ARG A N 1
ATOM 609 C CA . ARG A 1 82 ? -12.512 9.169 0.988 1.00 98.38 82 ARG A CA 1
ATOM 610 C C . ARG A 1 82 ? -11.263 8.323 0.771 1.00 98.38 82 ARG A C 1
ATOM 612 O O . ARG A 1 82 ? -10.877 8.113 -0.366 1.00 98.38 82 ARG A O 1
ATOM 619 N N . LEU A 1 83 ? -10.714 7.739 1.835 1.00 98.38 83 LEU A N 1
ATOM 620 C CA . LEU A 1 83 ? -9.529 6.887 1.741 1.00 98.38 83 LEU A CA 1
ATOM 621 C C . LEU A 1 83 ? -9.747 5.662 0.835 1.00 98.38 83 LEU A C 1
ATOM 623 O O . LEU A 1 83 ? -8.846 5.259 0.102 1.00 98.38 83 LEU A O 1
ATOM 627 N N . VAL A 1 84 ? -10.949 5.074 0.846 1.00 98.62 84 VAL A N 1
ATOM 628 C CA . VAL A 1 84 ? -11.322 3.986 -0.075 1.00 98.62 84 VAL A CA 1
ATOM 629 C C . VAL A 1 84 ? -11.342 4.459 -1.533 1.00 98.62 84 VAL A C 1
ATOM 631 O O . VAL A 1 84 ? -10.889 3.720 -2.414 1.00 98.62 84 VAL A O 1
ATOM 634 N N . ASP A 1 85 ? -11.857 5.662 -1.790 1.00 98.56 85 ASP A N 1
ATOM 635 C CA . ASP A 1 85 ? -11.889 6.264 -3.125 1.00 98.56 85 ASP A CA 1
ATOM 636 C C . ASP A 1 85 ? -10.479 6.643 -3.608 1.00 98.56 85 ASP A C 1
ATOM 638 O O . ASP A 1 85 ? -10.126 6.340 -4.752 1.00 98.56 85 ASP A O 1
ATOM 642 N N . ASP A 1 86 ? -9.647 7.203 -2.728 1.00 98.62 86 ASP A N 1
ATOM 643 C CA . ASP A 1 86 ? -8.251 7.553 -3.003 1.00 98.62 86 ASP A CA 1
ATOM 644 C C . ASP A 1 86 ? -7.451 6.291 -3.353 1.00 98.62 86 ASP A C 1
ATOM 646 O O . ASP A 1 86 ? -6.825 6.224 -4.409 1.00 98.62 86 ASP A O 1
ATOM 650 N N . LEU A 1 87 ? -7.562 5.218 -2.558 1.00 98.69 87 LEU A N 1
ATOM 651 C CA . LEU A 1 87 ? -6.931 3.927 -2.867 1.00 98.69 87 LEU A CA 1
ATOM 652 C C . LEU A 1 87 ? -7.366 3.380 -4.233 1.00 98.69 87 LEU A C 1
ATOM 654 O O . LEU A 1 87 ? -6.540 2.860 -4.983 1.00 98.69 87 LEU A O 1
ATOM 658 N N . LEU A 1 88 ? -8.644 3.520 -4.598 1.00 98.50 88 LEU A N 1
ATOM 659 C CA . LEU A 1 88 ? -9.125 3.116 -5.921 1.00 98.50 88 LEU A CA 1
ATOM 660 C C . LEU A 1 88 ? -8.541 3.990 -7.044 1.00 98.50 88 LEU A C 1
ATOM 662 O O . LEU A 1 88 ? -8.236 3.475 -8.123 1.00 98.50 88 LEU A O 1
ATOM 666 N N . SER A 1 89 ? -8.387 5.294 -6.808 1.00 98.44 89 SER A N 1
ATOM 667 C CA . SER A 1 89 ? -7.731 6.229 -7.729 1.00 98.44 89 SER A CA 1
ATOM 668 C C . SER A 1 89 ? -6.267 5.842 -7.956 1.00 98.44 89 SER A C 1
ATOM 670 O O . SER A 1 89 ? -5.839 5.673 -9.102 1.00 98.44 89 SER A O 1
ATOM 672 N N . VAL A 1 90 ? -5.531 5.573 -6.873 1.00 98.50 90 VAL A N 1
ATOM 673 C CA . VAL A 1 90 ? -4.143 5.093 -6.904 1.00 98.50 90 VAL A CA 1
ATOM 674 C C . VAL A 1 90 ? -4.025 3.785 -7.685 1.00 98.50 90 VAL A C 1
ATOM 676 O O . VAL A 1 90 ? -3.183 3.684 -8.579 1.00 98.50 90 VAL A O 1
ATOM 679 N N . GLN A 1 91 ? -4.901 2.808 -7.419 1.00 98.50 91 GLN A N 1
ATOM 680 C CA . GLN A 1 91 ? -4.934 1.548 -8.166 1.00 98.50 91 GLN A CA 1
ATOM 681 C C . GLN A 1 91 ? -5.070 1.790 -9.677 1.00 98.50 91 GLN A C 1
ATOM 683 O O . GLN A 1 91 ? -4.312 1.223 -10.459 1.00 98.50 91 GLN A O 1
ATOM 688 N N . ARG A 1 92 ? -5.994 2.661 -10.103 1.00 98.31 92 ARG A N 1
ATOM 689 C CA . ARG A 1 92 ? -6.193 2.983 -11.528 1.00 98.31 92 ARG A CA 1
ATOM 690 C C . ARG A 1 92 ? -4.993 3.704 -12.141 1.00 98.31 92 ARG A C 1
ATOM 692 O O . ARG A 1 92 ? -4.634 3.417 -13.279 1.00 98.31 92 AR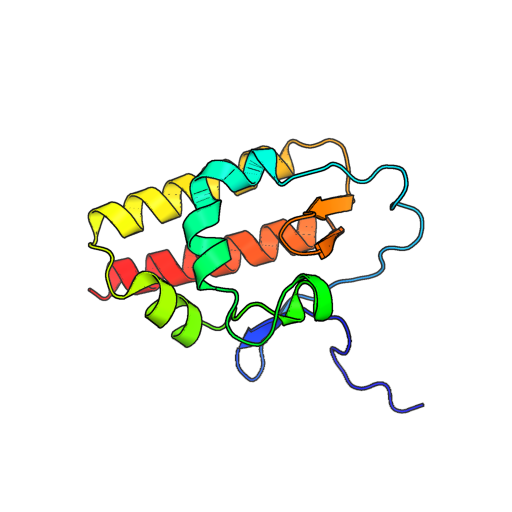G A O 1
ATOM 699 N N . SER A 1 93 ? -4.385 4.630 -11.399 1.00 98.19 93 SER A N 1
ATOM 700 C CA . SER A 1 93 ? -3.190 5.363 -11.831 1.00 98.19 93 SER A CA 1
ATOM 701 C C . SER A 1 93 ? -2.017 4.414 -12.091 1.00 98.19 93 SER A C 1
ATOM 703 O O . SER A 1 93 ? -1.366 4.502 -13.129 1.00 98.19 93 SER A O 1
ATOM 705 N N . ILE A 1 94 ? -1.796 3.458 -11.185 1.00 97.94 94 ILE A N 1
ATOM 706 C CA . ILE A 1 94 ? -0.735 2.454 -11.308 1.00 97.94 94 ILE A CA 1
ATOM 707 C C . ILE A 1 94 ? -1.043 1.447 -12.422 1.00 97.94 94 ILE A C 1
ATOM 709 O O . ILE A 1 94 ? -0.149 1.117 -13.197 1.00 97.94 94 ILE A O 1
ATOM 713 N N . ASP A 1 95 ? -2.289 0.981 -12.543 1.00 98.06 95 ASP A N 1
ATOM 714 C CA . ASP A 1 95 ? -2.701 0.031 -13.588 1.00 98.06 95 ASP A CA 1
ATOM 715 C C . ASP A 1 95 ? -2.487 0.589 -15.006 1.00 98.06 95 ASP A C 1
ATOM 717 O O . ASP A 1 95 ? -2.024 -0.116 -15.904 1.00 98.06 95 ASP A O 1
ATOM 721 N N . ALA A 1 96 ? -2.724 1.894 -15.179 1.00 97.69 96 ALA A N 1
ATOM 722 C CA . ALA A 1 96 ? -2.508 2.603 -16.437 1.00 97.69 96 ALA A CA 1
ATOM 723 C C . ALA A 1 96 ? -1.025 2.743 -16.837 1.00 97.69 96 ALA A C 1
ATOM 725 O O . ALA A 1 96 ? -0.735 3.139 -17.971 1.00 97.69 96 ALA A O 1
ATOM 726 N N . LEU A 1 97 ? -0.074 2.438 -15.944 1.00 96.50 97 LEU A N 1
ATOM 727 C CA . LEU A 1 97 ? 1.347 2.480 -16.278 1.00 96.50 97 LEU A CA 1
ATOM 728 C C . LEU A 1 97 ? 1.700 1.354 -17.264 1.00 96.50 97 LEU A C 1
ATOM 730 O O . LEU A 1 97 ? 1.312 0.200 -17.067 1.00 96.50 97 LEU A O 1
ATOM 734 N N . PRO A 1 98 ? 2.513 1.641 -18.295 1.00 93.88 98 PRO A N 1
ATOM 735 C CA . PRO A 1 98 ? 2.868 0.651 -19.311 1.00 93.88 98 PRO A CA 1
ATOM 736 C C . PRO A 1 98 ? 3.839 -0.425 -18.805 1.00 93.88 98 PRO A C 1
ATOM 738 O O . PRO A 1 98 ? 4.073 -1.403 -19.508 1.00 93.88 98 PRO A O 1
ATOM 741 N N . SER A 1 99 ? 4.438 -0.238 -17.624 1.00 94.31 99 SER A N 1
ATOM 742 C CA . SER A 1 99 ? 5.396 -1.187 -17.060 1.00 94.31 99 SER A CA 1
ATOM 743 C C . SER A 1 99 ? 4.710 -2.238 -16.196 1.00 94.31 99 SER A C 1
ATOM 745 O O . SER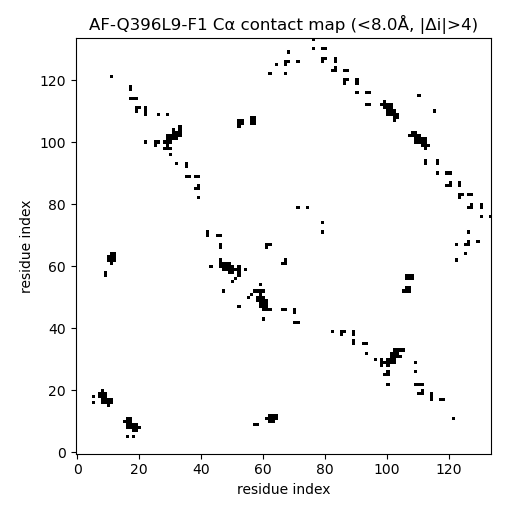 A 1 99 ? 3.799 -1.936 -15.427 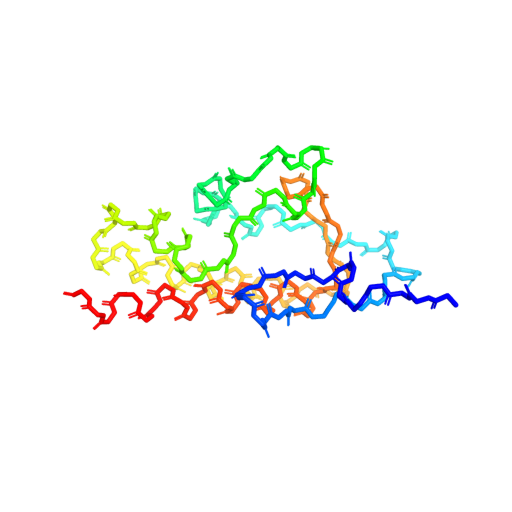1.00 94.31 99 SER A O 1
ATOM 747 N N . GLU A 1 100 ? 5.191 -3.473 -16.296 1.00 93.62 100 GLU A N 1
ATOM 748 C CA . GLU A 1 100 ? 4.756 -4.593 -15.457 1.00 93.62 100 GLU A CA 1
ATOM 749 C C . GLU A 1 100 ? 5.522 -4.672 -14.134 1.00 93.62 100 GLU A C 1
ATOM 751 O O . GLU A 1 100 ? 5.107 -5.387 -13.221 1.00 93.62 100 GLU A O 1
ATOM 756 N N . ILE A 1 101 ? 6.622 -3.923 -14.010 1.00 95.00 101 ILE A N 1
ATOM 757 C CA . ILE A 1 101 ? 7.352 -3.753 -12.756 1.00 95.00 101 ILE A CA 1
ATOM 758 C C . ILE A 1 101 ? 7.238 -2.297 -12.324 1.00 95.00 101 ILE A C 1
ATOM 760 O O . ILE A 1 101 ? 7.398 -1.368 -13.115 1.00 95.00 101 ILE A O 1
ATOM 764 N N . VAL A 1 102 ? 6.977 -2.095 -11.045 1.00 96.19 102 VAL A N 1
ATOM 765 C CA . VAL A 1 102 ? 6.915 -0.777 -10.421 1.00 96.19 102 VAL A CA 1
ATOM 766 C C . VAL A 1 102 ? 7.868 -0.723 -9.240 1.00 96.19 102 VAL A C 1
ATOM 768 O O . VAL A 1 102 ? 8.266 -1.759 -8.711 1.00 96.19 102 VAL A O 1
ATOM 771 N N . VAL A 1 103 ? 8.267 0.475 -8.835 1.00 96.81 103 VAL A N 1
ATOM 772 C CA . VAL A 1 103 ? 9.174 0.673 -7.704 1.00 96.81 103 VAL A CA 1
ATOM 773 C C . VAL A 1 103 ? 8.692 1.818 -6.827 1.00 96.81 103 VAL A C 1
ATOM 775 O O . VAL A 1 103 ? 8.388 2.909 -7.316 1.00 96.81 103 VAL A O 1
ATOM 778 N N . SER A 1 104 ? 8.638 1.560 -5.524 1.00 97.25 104 SER A N 1
ATOM 779 C CA . SER A 1 104 ? 8.440 2.589 -4.509 1.00 97.25 104 SER A CA 1
ATOM 780 C C . SER A 1 104 ? 9.734 2.758 -3.730 1.00 97.25 104 SER A C 1
ATOM 782 O O . SER A 1 104 ? 10.250 1.804 -3.142 1.00 97.25 104 SER A O 1
ATOM 784 N N . THR A 1 105 ? 10.257 3.981 -3.714 1.00 96.19 105 THR A N 1
ATOM 785 C CA . THR A 1 105 ? 11.390 4.322 -2.851 1.00 96.19 105 THR A CA 1
ATOM 786 C C . THR A 1 105 ? 10.948 4.396 -1.395 1.00 96.19 105 THR A C 1
ATOM 788 O O . THR A 1 105 ? 11.676 3.934 -0.521 1.00 96.19 105 THR A O 1
ATOM 791 N N . ARG A 1 106 ? 9.718 4.864 -1.133 1.00 96.00 106 ARG A N 1
ATOM 792 C CA . ARG A 1 106 ? 9.141 4.934 0.216 1.00 96.00 106 ARG A CA 1
ATOM 793 C C . ARG A 1 106 ? 9.014 3.563 0.877 1.00 96.00 106 ARG A C 1
ATOM 795 O O . ARG A 1 106 ? 9.316 3.428 2.060 1.00 96.00 106 ARG A O 1
ATOM 802 N N . MET A 1 107 ? 8.563 2.566 0.120 1.00 95.69 107 MET A N 1
ATOM 803 C CA . MET A 1 107 ? 8.444 1.184 0.592 1.00 95.69 107 MET A CA 1
ATOM 804 C C . MET A 1 107 ? 9.745 0.389 0.413 1.00 95.69 107 MET A C 1
ATOM 806 O O . MET A 1 107 ? 9.801 -0.774 0.800 1.00 95.69 107 MET A O 1
ATOM 810 N N . ASN A 1 108 ? 10.775 1.005 -0.185 1.00 95.75 108 ASN A N 1
ATOM 811 C CA . ASN A 1 108 ? 12.067 0.398 -0.503 1.00 95.75 108 ASN A CA 1
ATOM 812 C C . ASN A 1 108 ? 11.915 -0.967 -1.198 1.00 95.75 108 ASN A C 1
ATOM 814 O O . ASN A 1 108 ? 12.462 -1.991 -0.773 1.00 95.75 108 ASN A O 1
ATOM 818 N N . HIS A 1 109 ? 11.090 -0.998 -2.249 1.00 93.75 109 HIS A N 1
ATOM 819 C CA . HIS A 1 109 ? 10.731 -2.253 -2.892 1.00 93.75 109 HIS A CA 1
ATOM 820 C C . HIS A 1 109 ? 10.334 -2.107 -4.362 1.00 93.75 109 HIS A C 1
ATOM 822 O O . HIS A 1 109 ? 9.682 -1.142 -4.770 1.00 93.75 109 HIS A O 1
ATOM 828 N N . TYR A 1 110 ? 10.713 -3.114 -5.149 1.00 94.44 110 TYR A N 1
ATOM 829 C CA . TYR A 1 110 ? 10.189 -3.345 -6.493 1.00 94.44 110 TYR A CA 1
ATOM 830 C C . TYR A 1 110 ? 8.995 -4.277 -6.388 1.00 94.44 110 TYR A C 1
ATOM 832 O O . TYR A 1 110 ? 9.044 -5.215 -5.615 1.00 94.44 110 TYR A O 1
ATOM 840 N N . PHE A 1 111 ? 7.963 -4.086 -7.196 1.00 94.19 111 PHE A N 1
ATOM 841 C CA . PHE A 1 111 ? 6.809 -4.976 -7.242 1.00 94.19 111 PHE A CA 1
ATOM 842 C C . PHE A 1 111 ? 6.514 -5.364 -8.680 1.00 94.19 111 PHE A C 1
ATOM 844 O O . PHE A 1 111 ? 6.667 -4.552 -9.596 1.00 94.19 111 PHE A O 1
ATOM 851 N N . ARG A 1 112 ? 5.971 -6.567 -8.883 1.00 93.88 112 ARG A N 1
ATOM 852 C CA . ARG A 1 112 ? 5.104 -6.765 -10.045 1.00 93.88 112 ARG A CA 1
ATOM 853 C C . ARG A 1 112 ? 3.884 -5.870 -9.876 1.00 93.88 112 ARG A C 1
ATOM 855 O O . ARG A 1 112 ? 3.281 -5.852 -8.804 1.00 93.88 112 ARG A O 1
ATOM 862 N N . LYS A 1 113 ? 3.493 -5.162 -10.933 1.00 95.38 113 LYS A N 1
ATOM 863 C CA . LYS A 1 113 ? 2.332 -4.265 -10.924 1.00 95.38 113 LYS A CA 1
ATOM 864 C C . LYS A 1 113 ? 1.088 -4.981 -10.392 1.00 95.38 113 LYS A C 1
ATOM 866 O O . LYS A 1 113 ? 0.438 -4.470 -9.491 1.00 95.38 113 LYS A O 1
ATOM 871 N N . ALA A 1 114 ? 0.832 -6.204 -10.860 1.00 95.56 114 ALA A N 1
ATOM 872 C CA . ALA A 1 114 ? -0.284 -7.027 -10.392 1.00 95.56 114 ALA A CA 1
ATOM 873 C C . ALA A 1 114 ? -0.269 -7.283 -8.870 1.00 95.56 114 ALA A C 1
ATOM 875 O O . ALA A 1 114 ? -1.308 -7.165 -8.229 1.00 95.56 114 ALA A O 1
ATOM 876 N N . VAL A 1 115 ? 0.902 -7.559 -8.288 1.00 95.50 115 VAL A N 1
ATOM 877 C CA . VAL A 1 115 ? 1.068 -7.818 -6.844 1.00 95.50 115 VAL A CA 1
ATOM 878 C C . VAL A 1 115 ? 0.764 -6.568 -6.028 1.00 95.50 115 VAL A C 1
ATOM 880 O O . VAL A 1 115 ? 0.038 -6.627 -5.039 1.00 95.50 115 VAL A O 1
ATOM 883 N N . LEU A 1 116 ? 1.265 -5.411 -6.464 1.00 96.75 116 LEU A N 1
ATOM 884 C CA . LEU A 1 116 ? 0.954 -4.155 -5.791 1.00 96.75 116 LEU A CA 1
ATOM 885 C C . LEU A 1 116 ? -0.534 -3.797 -5.907 1.00 96.75 116 LEU A C 1
ATOM 887 O O . LEU A 1 116 ? -1.130 -3.329 -4.940 1.00 96.75 116 LEU A O 1
ATOM 891 N N . LEU A 1 117 ? -1.147 -4.019 -7.072 1.00 97.88 117 LEU A N 1
ATOM 892 C CA . LEU A 1 117 ? -2.579 -3.787 -7.261 1.00 97.88 117 LEU A CA 1
ATOM 893 C C . LEU A 1 117 ? -3.425 -4.696 -6.360 1.00 97.88 117 LEU A C 1
ATOM 895 O O . LEU A 1 117 ? -4.438 -4.238 -5.831 1.00 97.88 117 LEU A O 1
ATOM 899 N N . GLU A 1 118 ? -3.005 -5.946 -6.151 1.00 98.12 118 GLU A N 1
ATOM 900 C CA . GLU A 1 118 ? -3.639 -6.864 -5.202 1.00 98.12 118 GLU A CA 1
ATOM 901 C C . GLU A 1 118 ? -3.481 -6.383 -3.754 1.00 98.12 118 GLU A C 1
ATOM 903 O O . GLU A 1 118 ? -4.468 -6.343 -3.016 1.00 98.12 118 GLU A O 1
ATOM 908 N N . LEU A 1 119 ? -2.287 -5.924 -3.366 1.00 98.12 119 LEU A N 1
ATOM 909 C CA . LEU A 1 119 ? -2.039 -5.358 -2.038 1.00 98.12 119 LEU A CA 1
ATOM 910 C C . LEU A 1 119 ? -2.914 -4.125 -1.771 1.00 98.12 119 LEU A C 1
ATOM 912 O O . LEU A 1 119 ? -3.584 -4.044 -0.740 1.00 98.12 119 LEU A O 1
ATOM 916 N N . LEU A 1 120 ? -2.968 -3.183 -2.715 1.00 98.38 120 LEU A N 1
ATOM 917 C CA . LEU A 1 120 ? -3.815 -1.992 -2.606 1.00 98.38 120 LEU A CA 1
ATOM 918 C C . LEU A 1 120 ? -5.303 -2.362 -2.544 1.00 98.38 120 LEU A C 1
ATOM 920 O O . LEU A 1 120 ? -6.052 -1.777 -1.760 1.00 98.38 120 LEU A O 1
ATOM 924 N N . ALA A 1 121 ? -5.736 -3.362 -3.319 1.00 98.50 121 ALA A N 1
ATOM 925 C CA . ALA A 1 121 ? -7.105 -3.865 -3.261 1.00 98.50 121 ALA A CA 1
ATOM 926 C C . ALA A 1 121 ? -7.429 -4.505 -1.901 1.00 98.50 121 ALA A C 1
ATOM 928 O O . ALA A 1 121 ? -8.526 -4.293 -1.374 1.00 98.50 121 ALA A O 1
ATOM 929 N N . HIS A 1 122 ? -6.493 -5.256 -1.315 1.00 98.50 122 HIS A N 1
ATOM 930 C CA . HIS A 1 122 ? -6.628 -5.828 0.026 1.00 98.50 122 HIS A CA 1
ATOM 931 C C . HIS A 1 122 ? -6.780 -4.733 1.088 1.00 98.50 122 HIS A C 1
ATOM 933 O O . HIS A 1 122 ? -7.746 -4.761 1.855 1.00 98.50 122 HIS A O 1
ATOM 939 N N . ILE A 1 123 ? -5.912 -3.717 1.080 1.00 98.56 123 ILE A N 1
ATOM 940 C CA . ILE A 1 123 ? -6.000 -2.591 2.022 1.00 98.56 123 ILE A CA 1
ATOM 941 C C . ILE A 1 123 ? -7.344 -1.866 1.861 1.00 98.56 123 ILE A C 1
ATOM 943 O O . ILE A 1 123 ? -8.080 -1.680 2.832 1.00 98.56 123 ILE A O 1
ATOM 947 N N . ARG A 1 124 ? -7.728 -1.540 0.621 1.00 98.69 124 ARG A N 1
ATOM 948 C CA . ARG A 1 124 ? -8.992 -0.855 0.309 1.00 98.69 124 ARG A CA 1
ATOM 949 C C . ARG A 1 124 ? -10.216 -1.631 0.789 1.00 98.69 124 ARG A C 1
ATOM 951 O O . ARG A 1 124 ? -11.116 -1.053 1.393 1.00 98.69 124 ARG A O 1
ATOM 958 N N . THR A 1 125 ? -10.281 -2.929 0.500 1.00 98.50 125 THR A N 1
ATOM 959 C CA . THR A 1 125 ? -11.435 -3.766 0.873 1.00 98.50 125 THR A CA 1
ATOM 960 C C . THR A 1 125 ? -11.529 -3.988 2.378 1.00 98.50 125 THR A C 1
ATOM 962 O O . THR A 1 125 ? -12.639 -4.025 2.910 1.00 98.50 125 THR A O 1
ATOM 965 N N . THR A 1 126 ? -10.388 -4.056 3.065 1.00 98.62 126 THR A N 1
ATOM 966 C CA . THR A 1 126 ? -10.317 -4.109 4.530 1.00 98.62 126 THR A CA 1
ATOM 967 C C . THR A 1 126 ? -10.855 -2.821 5.153 1.00 98.62 126 THR A C 1
ATOM 969 O O . THR A 1 126 ? -11.759 -2.875 5.984 1.00 98.62 126 THR A O 1
ATOM 972 N N . ILE A 1 127 ? -10.395 -1.656 4.687 1.00 98.56 127 ILE A N 1
ATOM 973 C CA . ILE A 1 127 ? -10.876 -0.349 5.167 1.00 98.56 127 ILE A CA 1
ATOM 974 C C . ILE A 1 127 ? -12.376 -0.179 4.901 1.00 98.56 127 ILE A C 1
ATOM 976 O O . ILE A 1 127 ? -13.118 0.276 5.771 1.00 98.56 127 ILE A O 1
ATOM 980 N N . ASP A 1 128 ? -12.865 -0.595 3.731 1.00 98.44 128 ASP A N 1
ATOM 981 C CA . ASP A 1 128 ? -14.295 -0.542 3.417 1.00 98.44 128 ASP A CA 1
ATOM 982 C C . ASP A 1 128 ? -15.133 -1.480 4.310 1.00 98.44 128 ASP A C 1
ATOM 984 O O . ASP A 1 128 ? -16.277 -1.170 4.645 1.00 98.44 128 ASP A O 1
ATOM 988 N N . ALA A 1 129 ? -14.580 -2.620 4.735 1.00 98.12 129 ALA A N 1
ATOM 989 C CA . ALA A 1 129 ? -15.222 -3.500 5.710 1.00 98.12 129 ALA A CA 1
ATOM 990 C C . ALA A 1 129 ? -15.285 -2.867 7.111 1.00 98.12 129 ALA A C 1
ATOM 992 O O . ALA A 1 129 ? -16.357 -2.886 7.724 1.00 98.12 129 ALA A O 1
ATOM 993 N N . ILE A 1 130 ? -14.196 -2.243 7.573 1.00 97.62 130 ILE A N 1
ATOM 994 C CA . ILE A 1 130 ? -14.143 -1.496 8.843 1.00 97.62 130 ILE A CA 1
ATOM 995 C C . ILE A 1 130 ? -15.189 -0.374 8.832 1.00 97.62 130 ILE A C 1
ATOM 997 O O . ILE A 1 130 ? -16.061 -0.318 9.694 1.00 97.62 130 ILE A O 1
ATOM 1001 N N . ARG A 1 131 ? -15.204 0.445 7.774 1.00 96.88 131 ARG A N 1
ATOM 1002 C CA . ARG A 1 131 ? -16.149 1.560 7.585 1.00 96.88 131 ARG A CA 1
ATOM 1003 C C . ARG A 1 131 ? -17.625 1.152 7.632 1.00 96.88 131 ARG A C 1
ATOM 1005 O O . ARG A 1 131 ? -18.476 1.974 7.961 1.00 96.88 131 ARG A O 1
ATOM 1012 N N . ARG A 1 132 ? -17.954 -0.072 7.211 1.00 95.25 132 ARG A N 1
ATOM 1013 C CA . ARG A 1 132 ? -19.328 -0.610 7.250 1.00 95.25 132 ARG A CA 1
ATOM 1014 C C . ARG A 1 132 ? -19.715 -1.188 8.611 1.00 95.25 132 ARG A C 1
ATOM 1016 O O . ARG A 1 132 ? -20.900 -1.434 8.819 1.00 95.25 132 ARG A O 1
ATOM 1023 N N . SER A 1 133 ? -18.735 -1.441 9.472 1.00 89.81 133 SER A N 1
ATOM 1024 C CA . SER A 1 133 ? -18.918 -2.057 10.789 1.00 89.81 133 SER A CA 1
ATOM 1025 C C . SER A 1 133 ? -19.034 -1.021 11.916 1.00 89.81 133 SER A C 1
ATOM 1027 O O . SER A 1 133 ? -19.561 -1.356 12.975 1.00 89.81 133 SER A O 1
ATOM 1029 N N . THR A 1 134 ? -18.588 0.215 11.664 1.00 75.75 134 THR A N 1
ATOM 1030 C CA . THR A 1 134 ? -18.734 1.404 12.527 1.00 75.75 134 THR A CA 1
ATOM 1031 C C . THR A 1 134 ? -19.997 2.198 12.196 1.00 75.75 134 THR A C 1
ATOM 1033 O O . THR A 1 134 ? -20.690 2.620 13.147 1.00 75.75 134 THR A O 1
#